Protein AF-A0A2S7KWW2-F1 (afdb_monomer)

pLDDT: mean 80.42, std 16.16, range [40.75, 94.06]

Mean predicted aligned error: 9.49 Å

Secondary structure (DSSP, 8-state):
--HHHHHHHHHHHHHHHHHHHHHHHHHHTT--THHHHHHHHHHHHHHHHHHHHHHHHHHHHT--HHHHHHHHHHHHHHHHHHHHHHHHHHHHHHHHHHHHHHHHTT-S--------

Foldseek 3Di:
DDLVVLLVVLVVLLVVLVVVLVVLVVCLVVDDDPLNVVLVVLSVVLVVLSVQLVVLSVVLVPDDPVCNVVSSVSNVVSSVVNVVSVVVNVVSVVVVVVVVVVVVVPPPDDDDDDDD

Sequence (116 aa):
MKEEEFKVLAKQRIDEVSAKINELKAKEESLQGDAISKYEESLKELELKKAALEAKYIELENASEEKWDEAENAFSSASESFKEGWNKIISLFSIVFVLFFFASCGLFDKENKNNG

Nearest PDB structures (foldseek):
  7o3x-assembly1_D  TM=5.936E-01  e=5.065E+00  Synechocystis sp. PCC 6803 substr. Kazusa
  7o3y-assembly1_E  TM=5.440E-01  e=4.251E+00  Synechocystis sp. PCC 6803 substr. Kazusa
  7o3x-assembly1_E  TM=5.021E-01  e=4.506E+00  Synechocystis sp. PCC 6803 substr. Kazusa
  8qi0-assembly1_D  TM=3.532E-01  e=2.370E+00  Synechocystis sp. PCC 6803

Radius of gyration: 21.57 Å; Cα contacts (8 Å, |Δi|>4): 55; chains: 1; bounding box: 54×31×68 Å

Organism: NCBI:txid53483

Solvent-accessible surface area (backbone atoms only — not comparable to full-atom values): 6575 Å² total; per-residue (Å²): 133,56,72,69,58,48,52,54,50,54,49,51,49,52,52,53,50,50,53,51,52,51,54,49,60,64,50,47,79,76,51,69,68,82,60,37,61,59,45,54,52,45,48,53,53,36,52,54,34,48,55,50,31,54,54,31,44,53,51,39,72,70,40,51,82,93,44,33,67,61,28,50,49,50,29,49,54,33,48,50,56,32,51,53,42,50,50,53,50,54,50,54,52,53,52,54,52,51,53,55,50,54,63,67,61,66,82,71,82,84,89,85,86,81,91,134

Structure (mmCIF, N/CA/C/O backbone):
data_AF-A0A2S7KWW2-F1
#
_entry.id   AF-A0A2S7KWW2-F1
#
loop_
_atom_site.group_PDB
_atom_site.id
_atom_site.type_symbol
_atom_site.label_atom_id
_atom_site.label_alt_id
_atom_site.label_comp_id
_atom_site.label_asym_id
_atom_site.label_entity_id
_atom_site.label_seq_id
_atom_site.pdbx_PDB_ins_code
_atom_site.Cartn_x
_atom_site.Cartn_y
_atom_site.Cartn_z
_atom_site.occupancy
_atom_site.B_iso_or_equiv
_atom_site.auth_seq_id
_atom_site.auth_comp_id
_atom_site.auth_asym_id
_atom_site.auth_atom_id
_atom_site.pdbx_PDB_model_num
ATOM 1 N N . MET A 1 1 ? 6.948 -14.650 -15.014 1.00 69.12 1 MET A N 1
ATOM 2 C CA . MET A 1 1 ? 5.874 -13.792 -15.565 1.00 69.12 1 MET A CA 1
ATOM 3 C C . MET A 1 1 ? 6.509 -12.901 -16.619 1.00 69.12 1 MET A C 1
ATOM 5 O O . MET A 1 1 ? 7.710 -12.691 -16.512 1.00 69.12 1 MET A O 1
ATOM 9 N N . LYS A 1 2 ? 5.792 -12.444 -17.651 1.00 85.44 2 LYS A N 1
ATOM 10 C CA . LYS A 1 2 ? 6.361 -11.449 -18.585 1.00 85.44 2 LYS A CA 1
ATOM 11 C C . LYS A 1 2 ? 6.270 -10.047 -17.977 1.00 85.44 2 LYS A C 1
ATOM 13 O O . LYS A 1 2 ? 5.307 -9.780 -17.266 1.00 85.44 2 LYS A O 1
ATOM 18 N N . GLU A 1 3 ? 7.212 -9.159 -18.292 1.00 85.81 3 GLU A N 1
ATOM 19 C CA . GLU A 1 3 ? 7.262 -7.796 -17.729 1.00 85.81 3 GLU A CA 1
ATOM 20 C C . GLU A 1 3 ? 5.931 -7.045 -17.865 1.00 85.81 3 GLU A C 1
ATOM 22 O O . GLU A 1 3 ? 5.411 -6.487 -16.903 1.00 85.81 3 GLU A O 1
ATOM 27 N N . G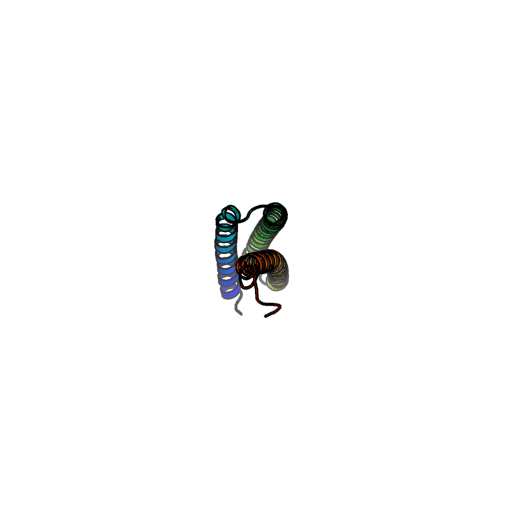LU A 1 4 ? 5.330 -7.104 -19.052 1.00 86.56 4 GLU A N 1
ATOM 28 C CA . GLU A 1 4 ? 4.051 -6.453 -19.347 1.00 86.56 4 GLU A CA 1
ATOM 29 C C . GLU A 1 4 ? 2.881 -7.043 -18.545 1.00 86.56 4 GLU A C 1
ATOM 31 O O . GLU A 1 4 ? 2.010 -6.313 -18.074 1.00 86.56 4 GLU A O 1
ATOM 36 N N . GLU A 1 5 ? 2.874 -8.360 -18.319 1.00 89.25 5 GLU A N 1
ATOM 37 C CA . GLU A 1 5 ? 1.867 -9.006 -17.467 1.00 89.25 5 GLU A CA 1
ATOM 38 C C . GLU A 1 5 ? 2.023 -8.561 -16.010 1.00 89.25 5 GLU A C 1
ATOM 40 O O . GLU A 1 5 ? 1.028 -8.306 -15.328 1.00 89.25 5 GLU A O 1
ATOM 45 N N . PHE A 1 6 ? 3.267 -8.423 -15.544 1.00 89.88 6 PHE A N 1
ATOM 46 C CA . PHE A 1 6 ? 3.553 -7.953 -14.195 1.00 89.88 6 PHE A CA 1
ATOM 47 C C . PHE A 1 6 ? 3.120 -6.499 -14.004 1.00 89.88 6 PHE A C 1
ATOM 49 O O . PHE A 1 6 ? 2.460 -6.203 -13.012 1.00 89.88 6 PHE A O 1
ATOM 56 N N . LYS A 1 7 ? 3.400 -5.603 -14.960 1.00 89.00 7 LYS A N 1
ATOM 57 C CA . LYS A 1 7 ? 2.945 -4.200 -14.914 1.00 89.00 7 LYS A CA 1
ATOM 58 C C . LYS A 1 7 ? 1.418 -4.111 -14.822 1.00 89.00 7 LYS A C 1
ATOM 60 O O . LYS A 1 7 ? 0.889 -3.407 -13.963 1.00 89.00 7 LYS A O 1
ATOM 65 N N . VAL A 1 8 ? 0.691 -4.885 -15.631 1.00 92.69 8 VAL A N 1
ATOM 66 C CA . VAL A 1 8 ? -0.781 -4.933 -15.560 1.00 92.69 8 VAL A CA 1
ATOM 67 C C . VAL A 1 8 ? -1.258 -5.406 -14.184 1.00 92.69 8 VAL A C 1
ATOM 69 O O . VAL A 1 8 ? -2.138 -4.779 -13.593 1.00 92.69 8 VAL A O 1
ATOM 72 N N . LEU A 1 9 ? -0.664 -6.471 -13.644 1.00 90.69 9 LEU A N 1
ATOM 73 C CA . LEU A 1 9 ? -1.022 -6.993 -12.323 1.00 90.69 9 LEU A CA 1
ATOM 74 C C . LEU A 1 9 ? -0.668 -6.022 -11.194 1.00 90.69 9 LEU A C 1
ATOM 76 O O . LEU A 1 9 ? -1.448 -5.860 -10.259 1.00 90.69 9 LEU A O 1
ATOM 80 N N . ALA A 1 10 ? 0.480 -5.358 -11.279 1.00 91.00 10 ALA A N 1
ATOM 81 C CA . ALA A 1 10 ? 0.925 -4.356 -10.324 1.00 91.00 10 ALA A CA 1
ATOM 82 C C . ALA A 1 10 ? -0.043 -3.164 -10.287 1.00 91.00 10 ALA A C 1
ATOM 84 O O . ALA A 1 10 ? -0.466 -2.745 -9.210 1.00 91.00 10 ALA A O 1
ATOM 85 N N . LYS A 1 11 ? -0.498 -2.697 -11.454 1.00 91.62 11 LYS A N 1
ATOM 86 C CA . LYS A 1 11 ? -1.539 -1.671 -11.553 1.00 91.62 11 LYS A CA 1
ATOM 87 C C . LYS A 1 11 ? -2.865 -2.129 -10.950 1.00 91.62 11 LYS A C 1
ATOM 89 O O . LYS A 1 11 ? -3.431 -1.430 -10.116 1.00 91.62 11 LYS A O 1
ATOM 94 N N . GLN A 1 12 ? -3.325 -3.332 -11.301 1.00 93.25 12 GLN A N 1
ATOM 95 C CA . GLN A 1 12 ? -4.546 -3.907 -10.725 1.00 93.25 12 GLN A CA 1
ATOM 96 C C . GLN A 1 12 ? -4.468 -4.004 -9.198 1.00 93.25 12 GLN A C 1
ATOM 98 O O . GLN A 1 12 ? -5.434 -3.691 -8.509 1.00 93.25 12 GLN A O 1
ATOM 103 N N . ARG A 1 13 ? -3.309 -4.386 -8.652 1.00 89.31 13 ARG A N 1
ATOM 104 C CA . ARG A 1 13 ? -3.070 -4.423 -7.202 1.00 89.31 13 ARG A CA 1
ATOM 105 C C . ARG A 1 13 ? -3.219 -3.042 -6.572 1.00 89.31 13 ARG A C 1
ATOM 107 O O . ARG A 1 13 ? -3.854 -2.940 -5.529 1.00 89.31 13 ARG A O 1
ATOM 114 N N . ILE A 1 14 ? -2.664 -1.995 -7.181 1.00 91.50 14 ILE A N 1
ATOM 115 C CA . ILE A 1 14 ? -2.783 -0.610 -6.694 1.00 91.50 14 ILE A CA 1
ATOM 116 C C . ILE A 1 14 ? -4.240 -0.142 -6.712 1.00 91.50 14 ILE A C 1
ATOM 118 O O . ILE A 1 14 ? -4.702 0.471 -5.744 1.00 91.50 14 ILE A O 1
ATOM 122 N N . ASP A 1 15 ? -4.974 -0.460 -7.777 1.00 93.06 15 ASP A N 1
ATOM 123 C CA . ASP A 1 15 ? -6.392 -0.124 -7.908 1.00 93.06 15 ASP A CA 1
ATOM 124 C C . ASP A 1 15 ? -7.229 -0.848 -6.837 1.00 93.06 15 ASP A C 1
ATOM 126 O O . ASP A 1 15 ? -8.011 -0.218 -6.118 1.00 93.06 15 ASP A O 1
ATOM 130 N N . GLU A 1 16 ? -7.008 -2.155 -6.651 1.00 91.06 16 GLU A N 1
ATOM 131 C CA . GLU A 1 16 ? -7.643 -2.957 -5.595 1.00 91.06 16 GLU A CA 1
ATOM 132 C C . GLU A 1 16 ? -7.346 -2.397 -4.201 1.00 91.06 16 GLU A C 1
ATOM 134 O O . GLU A 1 16 ? -8.244 -2.270 -3.367 1.00 91.06 16 GLU A O 1
ATOM 139 N N . VAL A 1 17 ? -6.084 -2.061 -3.941 1.00 89.69 17 VAL A N 1
ATOM 140 C CA . VAL A 1 17 ? -5.624 -1.467 -2.684 1.00 89.69 17 VAL A CA 1
ATOM 141 C C . VAL A 1 17 ? -6.298 -0.119 -2.432 1.00 89.69 17 VAL A C 1
ATOM 143 O O . VAL A 1 17 ? -6.733 0.157 -1.313 1.00 89.69 17 VAL A O 1
ATOM 146 N N . SER A 1 18 ? -6.430 0.708 -3.465 1.00 90.38 18 SER A N 1
ATOM 147 C CA . SER A 1 18 ? -7.090 2.011 -3.379 1.00 90.38 18 SER A CA 1
ATOM 148 C C . SER A 1 18 ? -8.566 1.881 -3.024 1.00 90.38 18 SER A C 1
ATOM 150 O O . SER A 1 18 ? -9.046 2.585 -2.134 1.00 90.38 18 SER A O 1
ATOM 152 N N . ALA A 1 19 ? -9.277 0.956 -3.674 1.00 93.06 19 ALA A N 1
ATOM 153 C CA . ALA A 1 19 ? -10.676 0.673 -3.363 1.00 93.06 19 ALA A CA 1
ATOM 154 C C . ALA A 1 19 ? -10.833 0.2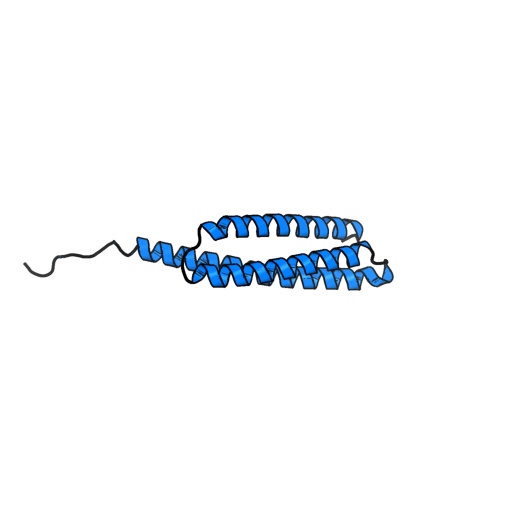09 -1.908 1.00 93.06 19 ALA A C 1
ATOM 156 O O . ALA A 1 19 ? -11.645 0.743 -1.156 1.00 93.06 19 ALA A O 1
ATOM 157 N N . LYS A 1 20 ? -9.968 -0.709 -1.485 1.00 88.19 20 LYS A N 1
ATOM 158 C CA . LYS A 1 20 ? -9.902 -1.240 -0.126 1.00 88.19 20 LYS A CA 1
ATOM 159 C C . LYS A 1 20 ? -9.640 -0.164 0.939 1.00 88.19 20 LYS A C 1
ATOM 161 O O . LYS A 1 20 ? -10.309 -0.154 1.968 1.00 88.19 20 LYS A O 1
ATOM 166 N N . ILE A 1 21 ? -8.724 0.780 0.704 1.00 88.75 21 ILE A N 1
ATOM 167 C CA . ILE A 1 21 ? -8.513 1.928 1.610 1.00 88.75 21 ILE A CA 1
ATOM 168 C C . ILE A 1 21 ? -9.770 2.794 1.710 1.00 88.75 21 ILE A C 1
ATOM 170 O O . ILE A 1 21 ? -10.117 3.247 2.799 1.00 88.75 21 ILE A O 1
ATOM 174 N N . ASN A 1 22 ? -10.469 3.020 0.599 1.00 90.06 22 ASN A N 1
ATOM 175 C CA . ASN A 1 22 ? -11.708 3.794 0.622 1.00 90.06 22 ASN A CA 1
ATOM 176 C C . ASN A 1 22 ? -12.817 3.073 1.403 1.00 90.06 22 ASN A C 1
ATOM 178 O O . ASN A 1 22 ? -13.550 3.717 2.150 1.00 90.06 22 ASN A O 1
ATOM 182 N N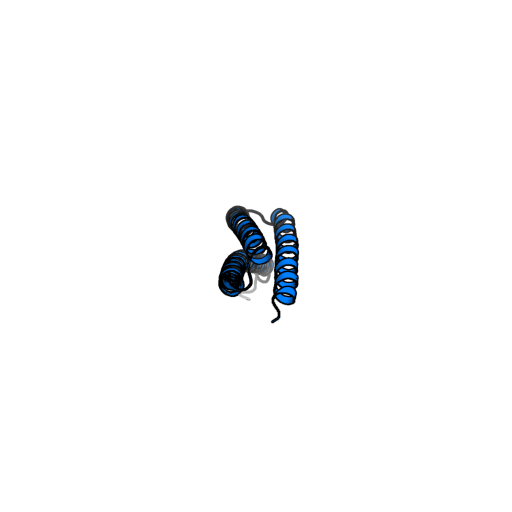 . GLU A 1 23 ? -12.910 1.745 1.301 1.00 87.31 23 GLU A N 1
ATOM 183 C CA . GLU A 1 23 ? -13.819 0.952 2.142 1.00 87.31 23 GLU A CA 1
ATOM 184 C C . GLU A 1 23 ? -13.476 1.073 3.631 1.00 87.31 23 GLU A C 1
ATOM 186 O O . GLU A 1 23 ? -14.376 1.175 4.464 1.00 87.31 23 GLU A O 1
ATOM 191 N N . LEU A 1 24 ? -12.185 1.085 3.976 1.00 85.06 24 LEU A N 1
ATOM 192 C CA . LEU A 1 24 ? -11.737 1.329 5.344 1.00 85.06 24 LEU A CA 1
ATOM 193 C C . LEU A 1 24 ? -12.154 2.726 5.823 1.00 85.06 24 LEU A C 1
ATOM 195 O O . LEU A 1 24 ? -12.754 2.843 6.889 1.00 85.06 24 LEU A O 1
ATOM 199 N N . LYS A 1 25 ? -11.925 3.777 5.038 1.00 84.88 25 LYS A N 1
ATOM 200 C CA . LYS A 1 25 ? -12.395 5.131 5.384 1.00 84.88 25 LYS A CA 1
ATOM 201 C C . LYS A 1 25 ? -13.898 5.173 5.649 1.00 84.88 25 LYS A C 1
ATOM 203 O O . LYS A 1 25 ? -14.334 5.755 6.628 1.00 84.88 25 LYS A O 1
ATOM 208 N N . ALA A 1 26 ? -14.696 4.491 4.829 1.00 85.50 26 ALA A N 1
ATOM 209 C CA . ALA A 1 26 ? -16.140 4.418 5.048 1.00 85.50 26 ALA A CA 1
ATOM 210 C C . ALA A 1 26 ? -16.510 3.643 6.329 1.00 85.50 26 ALA A C 1
ATOM 212 O O . ALA A 1 26 ? -17.484 3.967 7.002 1.00 85.50 26 ALA A O 1
ATOM 213 N N . LYS A 1 27 ? -15.736 2.611 6.689 1.00 77.31 27 LYS A N 1
ATOM 214 C CA . LYS A 1 27 ? -15.935 1.840 7.927 1.00 77.31 27 LYS A CA 1
ATOM 215 C C . LYS A 1 27 ? -15.481 2.586 9.185 1.00 77.31 27 LYS A C 1
ATOM 217 O O . LYS A 1 27 ? -15.944 2.231 10.267 1.00 77.31 27 LYS A O 1
ATOM 222 N N . GLU A 1 28 ? -14.621 3.593 9.061 1.00 76.06 28 GLU A N 1
ATOM 223 C CA . GLU A 1 28 ? -14.182 4.458 10.164 1.00 76.06 28 GLU A CA 1
ATOM 224 C C . GLU A 1 28 ? -15.365 5.054 10.928 1.00 76.06 28 GLU A C 1
ATOM 226 O O . GLU A 1 28 ? -15.391 5.005 12.153 1.00 76.06 28 GLU A O 1
ATOM 231 N N . GLU A 1 29 ? -16.396 5.502 10.204 1.00 68.19 29 GLU A N 1
ATOM 232 C CA . GLU A 1 29 ? -17.607 6.111 10.770 1.00 68.19 29 GLU A CA 1
ATOM 233 C C . GLU A 1 29 ? -18.384 5.162 11.703 1.00 68.19 29 GLU A C 1
ATOM 235 O O . GLU A 1 29 ? -19.180 5.604 12.531 1.00 68.19 29 GLU A O 1
ATOM 240 N N . SER A 1 30 ? -18.153 3.848 11.589 1.00 67.62 30 SER A N 1
ATOM 241 C CA . SER A 1 30 ? -18.769 2.834 12.454 1.00 67.62 30 SER A CA 1
ATOM 242 C C . SER A 1 30 ? -17.973 2.539 13.731 1.00 67.62 30 SER A C 1
ATOM 244 O O . SER A 1 30 ? -18.481 1.852 14.620 1.00 67.62 30 SER A O 1
ATOM 246 N N . LEU A 1 31 ? -16.738 3.041 13.843 1.00 70.62 31 LEU A N 1
ATOM 247 C CA . LEU A 1 31 ? -15.875 2.849 15.007 1.00 70.62 31 LEU A CA 1
ATOM 248 C C . LEU A 1 31 ? -16.087 3.974 16.031 1.00 70.62 31 LEU A C 1
ATOM 250 O O . LEU A 1 31 ? -16.225 5.141 15.683 1.00 70.62 31 LEU A O 1
ATOM 254 N N . GLN A 1 32 ? -16.102 3.626 17.320 1.00 71.06 32 GLN A N 1
ATOM 255 C CA . GLN A 1 32 ? -16.255 4.580 18.425 1.00 71.06 32 GLN A CA 1
ATOM 256 C C . GLN A 1 32 ? -15.240 4.287 19.543 1.00 71.06 32 GLN A C 1
ATOM 258 O O . GLN A 1 32 ? -14.838 3.139 19.744 1.00 71.06 32 GLN A O 1
ATOM 263 N N . GLY A 1 33 ? -14.850 5.323 20.295 1.00 71.31 33 GLY A N 1
ATOM 264 C CA . GLY A 1 33 ? -13.930 5.217 21.440 1.00 71.31 33 GLY A CA 1
ATOM 265 C C . GLY A 1 33 ? -12.455 5.068 21.045 1.00 71.31 33 GLY A C 1
ATOM 266 O O . GLY A 1 33 ? -12.075 5.408 19.933 1.00 71.31 33 GLY A O 1
AT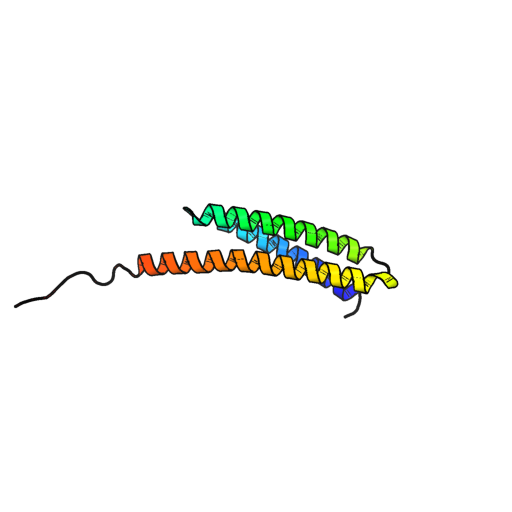OM 267 N N . ASP A 1 34 ? -11.613 4.528 21.935 1.00 68.94 34 ASP A N 1
ATOM 268 C CA . ASP A 1 34 ? -10.147 4.414 21.742 1.00 68.94 34 ASP A CA 1
ATOM 269 C C . ASP A 1 34 ? -9.718 3.601 20.504 1.00 68.94 34 ASP A C 1
ATOM 271 O O . ASP A 1 34 ? -8.565 3.662 20.067 1.00 68.94 34 ASP A O 1
ATOM 275 N N . ALA A 1 35 ? -10.638 2.822 19.931 1.00 73.19 35 ALA A N 1
ATOM 276 C CA . ALA A 1 35 ? -10.408 2.090 18.695 1.00 73.19 35 ALA A CA 1
ATOM 277 C C . ALA A 1 35 ? -10.268 3.020 17.476 1.00 73.19 35 ALA A C 1
ATOM 279 O O . ALA A 1 35 ? -9.541 2.660 16.551 1.00 73.19 35 ALA A O 1
ATOM 280 N N . ILE A 1 36 ? -10.902 4.203 17.484 1.00 81.69 36 ILE A N 1
ATOM 281 C CA . ILE A 1 36 ? -10.864 5.138 16.349 1.00 81.69 36 ILE A CA 1
ATOM 282 C C . ILE A 1 36 ? -9.472 5.745 16.168 1.00 81.69 36 ILE A C 1
ATOM 284 O O . ILE A 1 36 ? -8.943 5.727 15.066 1.00 81.69 36 ILE A O 1
ATOM 288 N N . SER A 1 37 ? -8.802 6.151 17.250 1.00 83.69 37 SER A N 1
ATOM 289 C CA . SER A 1 37 ? -7.484 6.792 17.162 1.00 83.69 37 SER A CA 1
ATOM 290 C C . SER A 1 37 ? -6.424 5.849 16.585 1.00 83.69 37 SER A C 1
ATOM 292 O O . SER A 1 37 ? -5.655 6.232 15.707 1.00 83.69 37 SER A O 1
ATOM 294 N N . LYS A 1 38 ? -6.408 4.583 17.035 1.00 82.38 38 LYS A N 1
ATOM 295 C CA . LYS A 1 38 ? -5.498 3.552 16.495 1.00 82.38 38 LYS A CA 1
ATOM 296 C C . LYS A 1 38 ? -5.816 3.212 15.046 1.00 82.38 38 LYS A C 1
ATOM 298 O O . LYS A 1 38 ? -4.920 2.865 14.274 1.00 82.38 38 LYS A O 1
ATOM 303 N N . TYR A 1 39 ? -7.097 3.268 14.700 1.00 85.12 39 TYR A N 1
ATOM 304 C CA . TYR A 1 39 ? -7.561 3.035 13.351 1.00 85.12 39 TYR A CA 1
ATOM 305 C C . TYR A 1 39 ? -7.125 4.156 12.405 1.00 85.12 39 TYR A C 1
ATOM 307 O O . TYR A 1 39 ? -6.491 3.862 11.398 1.00 85.12 39 TYR A O 1
ATOM 315 N N . GLU A 1 40 ? -7.378 5.415 12.763 1.00 86.94 40 GLU A N 1
ATOM 316 C CA . GLU A 1 40 ? -6.952 6.608 12.024 1.00 86.94 40 GLU A CA 1
ATOM 317 C C . GLU A 1 40 ? -5.435 6.639 11.808 1.00 86.94 40 GLU A C 1
ATOM 319 O O . GLU A 1 40 ? -4.963 6.920 10.705 1.00 86.94 40 GLU A O 1
ATOM 324 N N . GLU A 1 41 ? -4.657 6.332 12.851 1.00 88.56 41 GLU A N 1
ATOM 325 C CA . GLU A 1 41 ? -3.196 6.256 12.770 1.00 88.56 41 GLU A CA 1
ATOM 326 C C . GLU A 1 41 ? -2.757 5.183 11.767 1.00 88.56 41 GLU A C 1
ATOM 328 O O . GLU A 1 41 ? -2.000 5.464 10.835 1.00 88.56 41 GLU A O 1
ATOM 333 N N . SER A 1 42 ? -3.300 3.971 11.900 1.00 88.62 42 SER A N 1
ATOM 334 C CA . SER A 1 42 ? -2.982 2.862 10.997 1.00 88.62 42 SER A CA 1
ATOM 335 C C . SER A 1 42 ? -3.442 3.139 9.560 1.00 88.62 42 SER A C 1
ATOM 337 O O . SER A 1 42 ? -2.766 2.749 8.608 1.00 88.62 42 SER A O 1
ATOM 339 N N . LEU A 1 43 ? -4.573 3.827 9.383 1.00 89.69 43 LEU A N 1
ATOM 340 C CA . LEU A 1 43 ? -5.110 4.216 8.082 1.00 89.69 43 LEU A CA 1
ATOM 341 C C . LEU A 1 43 ? -4.205 5.240 7.393 1.00 89.69 43 LEU A C 1
ATOM 343 O O . LEU A 1 43 ? -3.880 5.057 6.222 1.00 89.69 43 LEU A O 1
ATOM 347 N N . LYS A 1 44 ? -3.717 6.250 8.121 1.00 90.75 44 LYS A N 1
ATOM 348 C CA . LYS A 1 44 ? -2.720 7.204 7.607 1.00 90.75 44 LYS A CA 1
ATOM 349 C C . LYS A 1 44 ? -1.418 6.511 7.213 1.00 90.75 44 LYS A C 1
ATOM 351 O O . LYS A 1 44 ? -0.881 6.787 6.142 1.00 90.75 44 LYS A O 1
ATOM 356 N N . GLU A 1 45 ? -0.918 5.581 8.030 1.00 90.56 45 GLU A N 1
ATOM 357 C CA . GLU A 1 45 ? 0.253 4.773 7.653 1.00 90.56 45 GLU A CA 1
ATOM 358 C C . GLU A 1 45 ? 0.008 3.995 6.354 1.00 90.56 45 GLU A C 1
ATOM 360 O O . GLU A 1 45 ? 0.890 3.893 5.498 1.00 90.56 45 GLU A O 1
ATOM 365 N N . LEU A 1 46 ? -1.194 3.443 6.195 1.00 91.06 46 LEU A N 1
ATOM 366 C CA . LEU A 1 46 ? -1.571 2.675 5.020 1.00 91.06 46 LEU A CA 1
ATOM 367 C C . LEU A 1 46 ? -1.667 3.547 3.761 1.00 91.06 46 LEU A C 1
ATOM 369 O O . LEU A 1 46 ? -1.231 3.117 2.693 1.00 91.06 46 LEU A O 1
ATOM 373 N N . GLU A 1 47 ? -2.172 4.774 3.877 1.00 91.50 47 GLU A N 1
ATOM 374 C CA . GLU A 1 47 ? -2.174 5.757 2.788 1.00 91.50 47 GLU A CA 1
ATOM 375 C C . GLU A 1 47 ? -0.759 6.136 2.352 1.00 91.50 47 GLU A C 1
ATOM 377 O O . GLU A 1 47 ? -0.472 6.170 1.154 1.00 91.50 47 GLU A O 1
ATOM 382 N N . LEU A 1 48 ? 0.149 6.357 3.307 1.00 92.75 48 LEU A N 1
ATOM 383 C CA . LEU A 1 48 ? 1.556 6.633 3.007 1.00 92.75 48 LEU A CA 1
ATOM 384 C C . LEU A 1 48 ? 2.210 5.453 2.279 1.00 92.75 48 LEU A C 1
ATOM 386 O O . LEU A 1 48 ? 2.923 5.643 1.293 1.00 92.75 48 LEU A O 1
ATOM 390 N N . LYS A 1 49 ? 1.926 4.223 2.718 1.00 91.44 49 LYS A N 1
ATOM 391 C CA . LYS A 1 49 ? 2.406 3.002 2.057 1.00 91.44 49 LYS A CA 1
ATOM 392 C C . 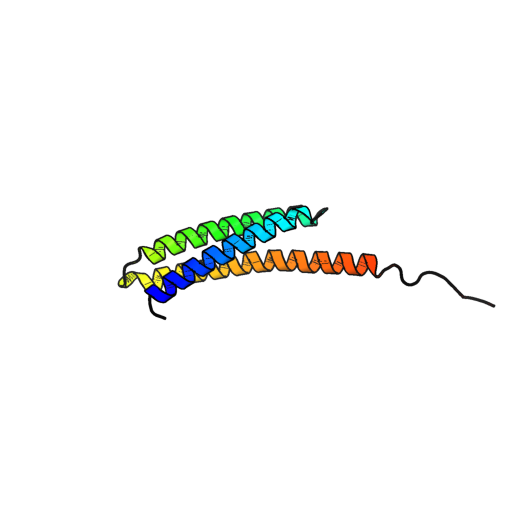LYS A 1 49 ? 1.806 2.816 0.667 1.00 91.44 49 LYS A C 1
ATOM 394 O O . LYS A 1 49 ? 2.515 2.372 -0.230 1.00 91.44 49 LYS A O 1
ATOM 399 N N . LYS A 1 50 ? 0.535 3.178 0.465 1.00 92.00 50 LYS A N 1
ATOM 400 C CA . LYS A 1 50 ? -0.094 3.194 -0.862 1.00 92.00 50 LYS A CA 1
ATOM 401 C C . LYS A 1 50 ? 0.627 4.178 -1.786 1.00 92.00 50 LYS A C 1
ATOM 403 O O . LYS A 1 50 ? 0.987 3.796 -2.892 1.00 92.00 50 LYS A O 1
ATOM 408 N N . ALA A 1 51 ? 0.871 5.406 -1.334 1.00 93.19 51 ALA A N 1
ATOM 409 C CA . ALA A 1 51 ? 1.578 6.404 -2.134 1.00 93.19 51 ALA A CA 1
ATOM 410 C C . ALA A 1 51 ? 3.003 5.939 -2.492 1.00 93.19 51 ALA A C 1
ATOM 412 O O . ALA A 1 51 ? 3.454 6.110 -3.624 1.00 93.19 51 ALA A O 1
ATOM 413 N N . ALA A 1 52 ? 3.698 5.286 -1.554 1.00 91.81 52 ALA A N 1
ATOM 414 C CA . ALA A 1 52 ? 4.995 4.669 -1.824 1.00 91.81 52 ALA A CA 1
ATOM 415 C C . ALA A 1 52 ? 4.895 3.539 -2.865 1.00 91.81 52 ALA A C 1
ATOM 417 O O . ALA A 1 52 ? 5.738 3.452 -3.755 1.00 91.81 52 ALA A O 1
ATOM 418 N N . LEU A 1 53 ? 3.856 2.703 -2.787 1.00 92.94 53 LEU A N 1
ATOM 419 C CA . LEU A 1 53 ? 3.593 1.642 -3.758 1.00 92.94 53 LEU A CA 1
ATOM 420 C C . LEU A 1 53 ? 3.323 2.200 -5.166 1.00 92.94 53 LEU A C 1
ATOM 422 O O . LEU A 1 53 ? 3.883 1.696 -6.137 1.00 92.94 53 LEU A O 1
ATOM 426 N N . GLU A 1 54 ? 2.520 3.261 -5.273 1.00 93.19 54 GLU A N 1
ATOM 427 C CA . GLU A 1 54 ? 2.260 3.984 -6.527 1.00 93.19 54 GLU A CA 1
ATOM 428 C C . GLU A 1 54 ? 3.549 4.569 -7.117 1.00 93.19 54 GLU A C 1
ATOM 430 O O . GLU A 1 54 ? 3.813 4.407 -8.308 1.00 93.19 54 GLU A O 1
ATOM 435 N N . ALA A 1 55 ? 4.399 5.179 -6.287 1.00 94.00 55 ALA A N 1
ATOM 436 C CA . ALA A 1 55 ? 5.694 5.689 -6.727 1.00 94.00 55 ALA A CA 1
ATOM 437 C C . ALA A 1 55 ? 6.601 4.566 -7.263 1.00 94.00 55 ALA A C 1
ATOM 439 O O . ALA A 1 55 ? 7.190 4.710 -8.334 1.00 94.00 55 ALA A O 1
ATOM 440 N N . LYS A 1 56 ? 6.666 3.418 -6.571 1.00 92.81 56 LYS A N 1
ATOM 441 C CA . LYS A 1 56 ? 7.441 2.252 -7.031 1.00 92.81 56 LYS A CA 1
ATOM 442 C C . LYS A 1 56 ? 6.887 1.621 -8.298 1.00 92.81 56 LYS A C 1
ATOM 444 O O . LYS A 1 56 ? 7.661 1.130 -9.111 1.00 92.81 56 LYS A O 1
ATOM 449 N N . TYR A 1 57 ? 5.580 1.683 -8.511 1.00 92.75 57 TYR A N 1
ATOM 450 C CA . TYR A 1 57 ? 4.985 1.263 -9.772 1.00 92.75 57 TYR A CA 1
ATOM 451 C C . TYR A 1 57 ? 5.377 2.170 -10.939 1.00 92.75 57 TYR A C 1
ATOM 453 O O . TYR A 1 57 ? 5.674 1.672 -12.019 1.00 92.75 57 TYR A O 1
ATOM 461 N N . ILE A 1 58 ? 5.436 3.487 -10.730 1.00 92.50 58 ILE A N 1
ATOM 462 C CA . ILE A 1 58 ? 5.911 4.417 -11.763 1.00 92.50 58 ILE A CA 1
ATOM 463 C C . ILE A 1 58 ? 7.385 4.136 -12.089 1.00 92.50 58 ILE A C 1
ATOM 465 O O . ILE A 1 58 ? 7.758 4.121 -13.261 1.00 92.50 58 ILE A O 1
ATOM 469 N N . GLU A 1 59 ? 8.222 3.871 -11.080 1.00 91.50 59 GLU A N 1
ATOM 470 C CA . GLU A 1 59 ? 9.618 3.454 -11.292 1.00 91.50 59 GLU A CA 1
ATOM 471 C C . GLU A 1 59 ? 9.703 2.153 -12.109 1.00 91.50 59 GLU A C 1
ATOM 473 O O . GLU A 1 59 ? 10.472 2.086 -13.062 1.00 91.50 59 GLU A O 1
ATOM 478 N N . LEU A 1 60 ? 8.873 1.158 -11.785 1.00 91.50 60 LEU A N 1
ATOM 479 C CA . LEU A 1 60 ? 8.760 -0.117 -12.500 1.00 91.50 60 LEU A CA 1
ATOM 480 C C . LEU A 1 60 ? 8.280 0.042 -13.950 1.00 91.50 60 LEU A C 1
ATOM 482 O O . LEU A 1 60 ? 8.793 -0.621 -14.848 1.00 91.50 60 LEU A O 1
ATOM 486 N N . GLU A 1 61 ? 7.298 0.907 -14.197 1.00 90.62 61 GLU A N 1
ATOM 487 C CA . GLU A 1 61 ? 6.755 1.165 -15.535 1.00 90.62 61 GLU A CA 1
ATOM 488 C C . GLU A 1 61 ? 7.797 1.822 -16.451 1.00 90.62 61 GLU A C 1
ATOM 490 O O . GLU A 1 61 ? 7.861 1.503 -17.63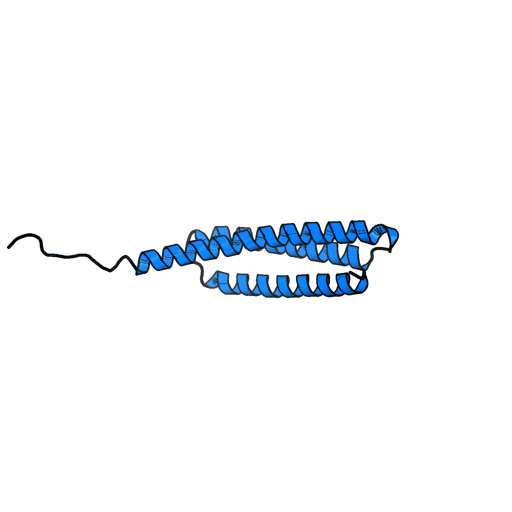9 1.00 90.62 61 GLU A O 1
ATOM 495 N N . ASN A 1 62 ? 8.638 2.692 -15.884 1.00 90.81 62 ASN A N 1
ATOM 496 C CA . ASN A 1 62 ? 9.696 3.413 -16.595 1.00 90.81 62 ASN A CA 1
ATOM 497 C C . ASN A 1 62 ? 11.063 2.703 -16.553 1.00 90.81 62 ASN A C 1
ATOM 499 O O . ASN A 1 62 ? 12.036 3.224 -17.107 1.00 90.81 62 ASN A O 1
ATOM 503 N N . ALA A 1 63 ? 11.168 1.547 -15.893 1.00 91.38 63 ALA A N 1
ATOM 504 C CA . ALA A 1 63 ? 12.408 0.791 -15.814 1.00 91.38 63 ALA A CA 1
ATOM 505 C C . ALA A 1 63 ? 12.775 0.201 -17.184 1.00 91.38 63 ALA A C 1
ATOM 507 O O . ALA A 1 63 ? 11.933 -0.325 -17.909 1.00 91.38 63 ALA A O 1
ATOM 508 N N . SER A 1 64 ? 14.060 0.272 -17.531 1.00 90.38 64 SER A N 1
ATOM 509 C CA . SER A 1 64 ? 14.631 -0.484 -18.649 1.00 90.38 64 SER A CA 1
ATOM 510 C C . SER A 1 64 ? 14.752 -1.965 -18.291 1.00 90.38 64 SER A C 1
ATOM 512 O O . SER A 1 64 ? 14.924 -2.268 -17.114 1.00 90.38 64 SER A O 1
ATOM 514 N N . GLU A 1 65 ? 14.817 -2.854 -19.288 1.00 86.19 65 GLU A N 1
ATOM 515 C CA . GLU A 1 65 ? 15.006 -4.309 -19.095 1.00 86.19 65 GLU A CA 1
ATOM 516 C C . GLU A 1 65 ? 16.150 -4.636 -18.110 1.00 86.19 65 GLU A C 1
ATOM 518 O O . GLU A 1 65 ? 15.982 -5.435 -17.199 1.00 86.19 65 GLU A O 1
ATOM 523 N N . GLU A 1 66 ? 17.291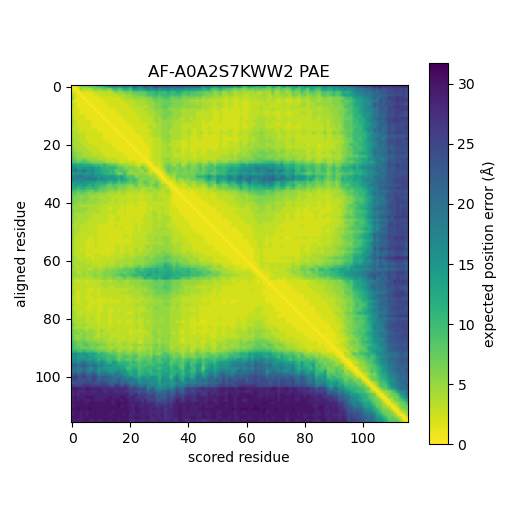 -3.936 -18.194 1.00 89.19 66 GLU A N 1
ATOM 524 C CA . GLU A 1 66 ? 18.443 -4.153 -17.294 1.00 89.19 66 GLU A CA 1
ATOM 525 C C . GLU A 1 66 ? 18.160 -3.827 -15.812 1.00 89.19 66 GLU A C 1
ATOM 527 O O . GLU A 1 66 ? 18.796 -4.373 -14.915 1.00 89.19 66 GLU A O 1
ATOM 532 N N . LYS A 1 67 ? 17.207 -2.928 -15.543 1.00 92.06 67 LYS A N 1
ATOM 533 C CA . LYS A 1 67 ? 16.823 -2.489 -14.189 1.00 92.06 67 LYS A CA 1
ATOM 534 C C . LYS A 1 67 ? 15.467 -3.033 -13.759 1.00 92.06 67 LYS A C 1
ATOM 536 O O . LYS A 1 67 ? 14.978 -2.678 -12.686 1.00 92.06 67 LYS A O 1
ATOM 541 N N . TRP A 1 68 ? 14.851 -3.856 -14.599 1.00 90.44 68 TRP A N 1
ATOM 542 C CA . TRP A 1 68 ? 13.497 -4.320 -14.385 1.00 90.44 68 TRP A CA 1
ATOM 543 C C . TRP A 1 68 ? 13.410 -5.212 -13.144 1.00 90.44 68 TRP A C 1
ATOM 545 O O . TRP A 1 68 ? 12.565 -4.951 -12.295 1.00 90.44 68 TRP A O 1
ATOM 555 N N . ASP A 1 69 ? 14.348 -6.149 -12.959 1.00 90.94 69 ASP A N 1
ATOM 556 C CA . ASP A 1 69 ? 14.416 -7.003 -11.760 1.00 90.94 69 ASP A CA 1
ATOM 557 C C . ASP A 1 69 ? 14.545 -6.187 -10.457 1.00 90.94 69 ASP A C 1
ATOM 559 O O . ASP A 1 69 ? 13.913 -6.489 -9.443 1.00 90.94 69 ASP A O 1
ATOM 563 N N . GLU A 1 70 ? 15.349 -5.117 -10.465 1.00 92.62 70 GLU A N 1
ATOM 564 C CA . GLU A 1 70 ? 15.512 -4.243 -9.295 1.00 92.62 70 GLU A CA 1
ATOM 565 C C . GLU A 1 70 ? 14.210 -3.493 -8.983 1.00 92.62 70 GLU A C 1
ATOM 567 O O . GLU A 1 70 ? 13.780 -3.431 -7.825 1.00 92.62 70 GLU A O 1
ATOM 572 N N . ALA A 1 71 ? 13.554 -2.963 -10.016 1.00 92.56 71 ALA A N 1
ATOM 573 C CA . ALA A 1 71 ? 12.291 -2.254 -9.873 1.00 92.56 71 ALA A CA 1
ATOM 574 C C . ALA A 1 71 ? 11.139 -3.194 -9.466 1.00 92.56 71 ALA A C 1
ATOM 576 O O . ALA A 1 71 ? 10.314 -2.822 -8.628 1.00 92.56 71 ALA A O 1
ATOM 577 N N . GLU A 1 72 ? 11.106 -4.425 -9.990 1.00 92.75 72 GLU A N 1
ATOM 578 C CA . GLU A 1 72 ? 10.150 -5.475 -9.611 1.00 92.75 72 GLU A CA 1
ATOM 579 C C . GLU A 1 72 ? 10.295 -5.816 -8.128 1.00 92.75 72 GLU A C 1
ATOM 581 O O . GLU A 1 72 ? 9.305 -5.859 -7.387 1.00 92.75 72 GLU A O 1
ATOM 586 N N . ASN A 1 73 ? 11.532 -6.001 -7.667 1.00 93.38 73 ASN A N 1
ATOM 587 C CA . ASN A 1 73 ? 11.814 -6.307 -6.273 1.00 93.38 73 ASN A CA 1
ATOM 588 C C . ASN A 1 73 ? 11.443 -5.135 -5.345 1.00 93.38 73 ASN A C 1
ATOM 590 O O . ASN A 1 73 ? 10.851 -5.340 -4.280 1.00 93.38 73 ASN A O 1
ATOM 594 N N . ALA A 1 74 ? 11.718 -3.894 -5.762 1.00 93.88 74 ALA A N 1
ATOM 595 C CA . ALA A 1 74 ? 11.327 -2.696 -5.020 1.00 93.88 74 ALA A CA 1
ATOM 596 C C . ALA A 1 74 ? 9.798 -2.559 -4.909 1.00 93.88 74 ALA A C 1
ATOM 598 O O . ALA A 1 74 ? 9.276 -2.282 -3.824 1.00 93.88 74 ALA A O 1
ATOM 599 N N . PHE A 1 75 ? 9.069 -2.800 -6.003 1.00 93.31 75 PHE A N 1
ATOM 600 C CA . PHE A 1 75 ? 7.606 -2.819 -6.008 1.00 93.31 75 PHE A CA 1
ATOM 601 C C . PHE A 1 75 ? 7.044 -3.944 -5.129 1.00 93.31 75 PHE A C 1
ATOM 603 O O . PHE A 1 75 ? 6.102 -3.725 -4.362 1.00 93.31 75 PHE A O 1
ATOM 610 N N . SER A 1 76 ? 7.636 -5.136 -5.202 1.00 92.56 76 SER A N 1
ATOM 611 C CA . SER A 1 76 ? 7.231 -6.292 -4.396 1.00 92.56 76 SER A CA 1
ATOM 612 C C . SER A 1 76 ? 7.421 -6.021 -2.903 1.00 92.56 76 SER A C 1
ATOM 614 O O . SER A 1 76 ? 6.482 -6.190 -2.126 1.00 92.56 76 SER A O 1
ATOM 616 N N . SER A 1 77 ? 8.570 -5.466 -2.515 1.00 94.06 77 SER A N 1
ATOM 617 C CA . SER A 1 77 ? 8.859 -5.066 -1.131 1.00 94.06 77 SER A CA 1
ATOM 618 C C . SER A 1 77 ? 7.881 -3.999 -0.616 1.00 94.06 77 SER A C 1
ATOM 620 O O . SER A 1 77 ? 7.401 -4.062 0.523 1.00 94.06 77 SER A O 1
ATOM 622 N N . ALA A 1 78 ? 7.536 -3.021 -1.462 1.00 92.62 78 ALA A N 1
ATOM 623 C CA . ALA A 1 78 ? 6.526 -2.014 -1.139 1.00 92.62 78 ALA A CA 1
ATOM 624 C C . ALA A 1 78 ? 5.126 -2.641 -0.987 1.00 92.62 78 ALA A C 1
ATOM 626 O O . ALA A 1 78 ? 4.396 -2.299 -0.052 1.00 92.62 78 ALA A O 1
ATOM 627 N N . SER A 1 79 ? 4.769 -3.601 -1.848 1.00 91.69 79 SER A N 1
ATOM 628 C CA . SER A 1 79 ? 3.504 -4.346 -1.774 1.00 91.69 79 SER A CA 1
ATOM 629 C C . SER A 1 79 ? 3.400 -5.178 -0.498 1.00 91.69 79 SER A C 1
ATOM 631 O O . SER A 1 79 ? 2.338 -5.223 0.127 1.00 91.69 79 SER A O 1
ATOM 633 N N . GLU A 1 80 ? 4.485 -5.827 -0.076 1.00 92.81 80 GLU A N 1
ATOM 634 C CA . GLU A 1 80 ? 4.529 -6.571 1.186 1.00 92.81 80 GLU A CA 1
ATOM 635 C C . GLU A 1 80 ? 4.367 -5.636 2.384 1.00 92.81 80 GLU A C 1
ATOM 637 O O . GLU A 1 80 ? 3.500 -5.862 3.230 1.00 92.81 80 GLU A O 1
ATOM 642 N N . SER A 1 81 ? 5.098 -4.520 2.397 1.00 89.44 81 SER A N 1
ATOM 643 C CA . SER A 1 81 ? 4.978 -3.494 3.441 1.00 89.44 81 SER A CA 1
ATOM 644 C C . SER A 1 81 ? 3.556 -2.934 3.541 1.00 89.44 81 SER A C 1
ATOM 646 O O . SER A 1 81 ? 3.046 -2.694 4.646 1.00 89.44 81 SER A O 1
ATOM 648 N N . PHE A 1 82 ? 2.900 -2.735 2.393 1.00 91.12 82 PHE A N 1
ATOM 649 C CA . PHE A 1 82 ? 1.493 -2.362 2.310 1.00 91.12 82 PHE A CA 1
ATOM 650 C C . PHE A 1 82 ? 0.598 -3.431 2.945 1.00 91.12 82 PHE A C 1
ATOM 652 O O . PHE A 1 82 ? -0.198 -3.126 3.835 1.00 91.12 82 PHE A O 1
ATOM 659 N N . LYS A 1 83 ? 0.759 -4.692 2.531 1.00 90.44 83 LYS A N 1
ATOM 660 C CA . LYS A 1 83 ? -0.018 -5.835 3.030 1.00 90.44 83 LYS A CA 1
ATOM 661 C C . LYS A 1 83 ? 0.118 -6.004 4.542 1.00 90.44 83 LYS A C 1
ATOM 663 O O . LYS A 1 83 ? -0.867 -6.299 5.215 1.00 90.44 83 LYS A O 1
ATOM 668 N N . GLU A 1 84 ? 1.304 -5.783 5.093 1.00 90.44 84 GLU A N 1
ATOM 669 C CA . GLU A 1 84 ? 1.515 -5.786 6.540 1.00 90.44 84 GLU A CA 1
ATOM 670 C C . GLU A 1 84 ? 0.735 -4.670 7.240 1.00 90.44 84 GLU A C 1
ATOM 672 O O . GLU A 1 84 ? 0.072 -4.927 8.244 1.00 90.44 84 GLU A O 1
ATOM 677 N N . GLY A 1 85 ? 0.769 -3.442 6.706 1.00 87.19 85 GLY A N 1
ATOM 678 C CA . GLY A 1 85 ? -0.033 -2.329 7.231 1.00 87.19 85 GLY A CA 1
ATOM 679 C C . GLY A 1 85 ? -1.530 -2.633 7.177 1.00 87.19 85 GLY A C 1
ATOM 680 O O . GLY A 1 85 ? -2.247 -2.456 8.158 1.00 87.19 85 GLY A O 1
ATOM 681 N N . TRP A 1 86 ? -1.981 -3.189 6.056 1.00 88.94 86 TRP A N 1
ATOM 682 C CA . TRP A 1 86 ? -3.364 -3.599 5.842 1.00 88.94 86 TRP A CA 1
ATOM 683 C C . TRP A 1 86 ? -3.815 -4.655 6.861 1.00 88.94 86 TRP A C 1
ATOM 685 O O . TRP A 1 86 ? -4.871 -4.528 7.485 1.00 88.94 86 TRP A O 1
ATOM 695 N N . ASN A 1 87 ? -2.991 -5.681 7.085 1.00 88.50 87 ASN A N 1
ATOM 696 C CA . ASN A 1 87 ? -3.274 -6.738 8.053 1.00 88.50 87 ASN A CA 1
ATOM 697 C C . ASN A 1 87 ? -3.366 -6.206 9.488 1.00 88.50 87 ASN A C 1
ATOM 699 O O . ASN A 1 87 ? -4.194 -6.697 10.256 1.00 88.50 87 ASN A O 1
ATOM 703 N N . LYS A 1 88 ? -2.568 -5.192 9.853 1.00 86.00 88 LYS A N 1
ATOM 704 C CA . LYS A 1 88 ? -2.697 -4.525 11.159 1.00 86.00 88 LYS A CA 1
ATOM 705 C C . LYS A 1 88 ? -4.085 -3.903 11.323 1.00 86.00 88 LYS A C 1
ATOM 707 O O . LYS A 1 88 ? -4.723 -4.139 12.346 1.00 86.00 88 LYS A O 1
ATOM 712 N N . ILE A 1 89 ? -4.590 -3.202 10.306 1.00 85.38 89 ILE A N 1
ATOM 713 C CA . ILE A 1 89 ? -5.923 -2.579 10.358 1.00 85.38 89 ILE A CA 1
ATOM 714 C C . ILE A 1 89 ? -7.037 -3.624 10.471 1.00 85.38 89 ILE A C 1
ATOM 716 O O . ILE A 1 89 ? -7.912 -3.506 11.329 1.00 85.38 89 ILE A O 1
ATOM 720 N N . ILE A 1 90 ? -7.007 -4.673 9.645 1.00 83.50 90 ILE A N 1
ATOM 721 C CA . ILE A 1 90 ? -8.024 -5.738 9.712 1.00 83.50 90 ILE A CA 1
ATOM 722 C C . ILE A 1 90 ? -7.993 -6.457 11.066 1.00 83.50 90 ILE A C 1
ATOM 724 O O . ILE A 1 90 ? -9.045 -6.825 11.598 1.00 83.50 90 ILE A O 1
ATOM 728 N N . SER A 1 91 ? -6.803 -6.647 11.639 1.00 83.44 91 SER A N 1
ATOM 729 C CA . SER A 1 91 ? -6.651 -7.235 12.970 1.00 83.44 91 SER A CA 1
ATOM 730 C C . SER A 1 91 ? -7.329 -6.377 14.043 1.00 83.44 91 SER A C 1
ATOM 732 O O . SER A 1 91 ? -8.087 -6.908 14.854 1.00 83.44 91 SER A O 1
ATOM 734 N N . LEU A 1 92 ? -7.167 -5.046 13.994 1.00 78.00 92 LEU A N 1
ATOM 735 C CA . LEU A 1 92 ? -7.879 -4.124 14.890 1.00 78.00 92 LEU A CA 1
ATOM 736 C C . LEU A 1 92 ? -9.402 -4.276 14.757 1.00 78.00 92 LEU A C 1
ATOM 738 O O . LEU A 1 92 ? -10.095 -4.393 15.768 1.00 78.00 92 LEU A O 1
ATOM 742 N N . PHE A 1 93 ? -9.917 -4.365 13.528 1.00 72.88 93 PHE A N 1
ATOM 743 C CA . PHE A 1 93 ? -11.347 -4.578 13.272 1.00 72.88 93 PHE A CA 1
ATOM 744 C C . PHE A 1 93 ? -11.864 -5.909 13.831 1.00 72.88 93 PHE A C 1
ATOM 746 O O . PHE A 1 93 ? -12.941 -5.954 14.428 1.00 72.88 93 PHE A O 1
ATOM 753 N N . SER A 1 94 ? -11.093 -6.989 13.680 1.00 72.94 94 SER A N 1
ATOM 754 C CA . SER A 1 94 ? -11.462 -8.307 14.211 1.00 72.94 94 SER A CA 1
ATOM 755 C C . SER A 1 94 ? -11.549 -8.296 15.738 1.00 72.94 94 SER A C 1
ATOM 757 O O . SER A 1 94 ? -12.489 -8.847 16.304 1.00 72.94 94 SER A O 1
ATOM 759 N N . ILE A 1 95 ? -10.613 -7.624 16.412 1.00 69.12 95 ILE A N 1
ATOM 760 C CA . ILE A 1 95 ? -10.606 -7.505 17.877 1.00 69.12 95 ILE A CA 1
ATOM 761 C C . ILE A 1 95 ? -11.816 -6.702 18.372 1.00 69.12 95 ILE A C 1
ATOM 763 O O . ILE A 1 95 ? -12.486 -7.126 19.314 1.00 69.12 95 ILE A O 1
ATOM 767 N N . VAL A 1 96 ? -12.133 -5.576 17.726 1.00 65.44 96 VAL A N 1
ATOM 768 C CA . VAL A 1 96 ? -13.293 -4.741 18.089 1.00 65.44 96 VAL A CA 1
ATOM 769 C C . VAL A 1 96 ? -14.605 -5.512 17.919 1.00 65.44 96 VAL A C 1
ATOM 771 O O . VAL A 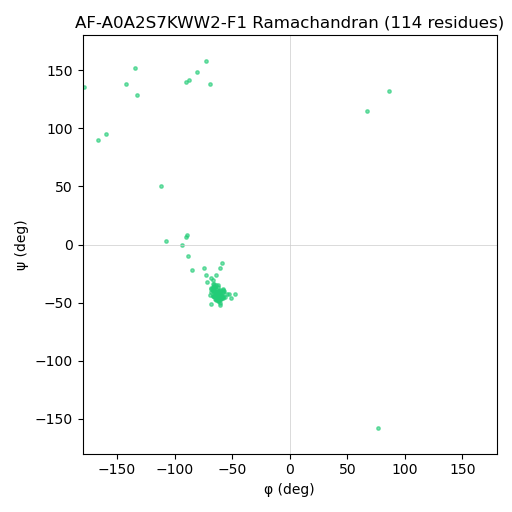1 96 ? -15.462 -5.461 18.801 1.00 65.44 96 VAL A O 1
ATOM 774 N N . PHE A 1 97 ? -14.743 -6.284 16.837 1.00 61.62 97 PHE A N 1
ATOM 775 C CA . PHE A 1 97 ? -15.942 -7.087 16.579 1.00 61.62 97 PHE A CA 1
ATOM 776 C C . PHE A 1 97 ? -16.137 -8.197 17.624 1.00 61.62 97 PHE A C 1
ATOM 778 O O . PHE A 1 97 ? -17.253 -8.428 18.088 1.00 61.62 97 PHE A O 1
ATOM 785 N N . VAL A 1 98 ? -15.046 -8.841 18.053 1.00 60.25 98 VAL A N 1
ATOM 786 C CA . VAL A 1 98 ? -15.068 -9.853 19.119 1.00 60.25 98 VAL A CA 1
ATOM 787 C C . VAL A 1 98 ? -15.486 -9.237 20.460 1.00 60.25 98 VAL A C 1
ATOM 789 O O . VAL A 1 98 ? -16.347 -9.793 21.141 1.00 60.25 98 VAL A O 1
ATOM 792 N N . LEU A 1 99 ? -14.946 -8.072 20.831 1.00 57.56 99 LEU A N 1
ATOM 793 C CA . LEU A 1 99 ? -15.313 -7.398 22.085 1.00 57.56 99 LEU A CA 1
ATOM 794 C C . LEU A 1 99 ? -16.786 -6.955 22.106 1.00 57.56 99 LEU A C 1
ATOM 796 O O . LEU A 1 99 ? -17.451 -7.102 23.132 1.00 57.56 99 LEU A O 1
ATOM 800 N N . PHE A 1 100 ? -17.323 -6.487 20.975 1.00 53.41 100 PHE A N 1
ATOM 801 C CA . PHE A 1 100 ? -18.743 -6.134 20.856 1.00 53.41 100 PHE A CA 1
ATOM 802 C C . PHE A 1 100 ? -19.670 -7.359 20.964 1.00 53.41 100 PHE A C 1
ATOM 804 O O . PHE A 1 100 ? -20.731 -7.280 21.590 1.00 53.41 100 PHE A O 1
ATOM 811 N N . PHE A 1 101 ? -19.256 -8.509 20.418 1.00 50.00 101 PHE A N 1
ATOM 812 C CA . PHE A 1 101 ? -20.008 -9.763 20.527 1.00 50.00 101 PHE A CA 1
ATOM 813 C C . PHE A 1 101 ? -20.021 -10.322 21.956 1.00 50.00 101 PHE A C 1
ATOM 815 O O . PHE A 1 101 ? -21.075 -10.738 22.432 1.00 50.00 101 PHE A O 1
ATOM 822 N N . PHE A 1 102 ? -18.902 -10.275 22.687 1.00 47.66 102 PHE A N 1
ATOM 823 C CA . PHE A 1 102 ? -18.868 -10.732 24.083 1.00 47.66 102 PHE A CA 1
ATOM 824 C C . PHE A 1 102 ? -19.582 -9.782 25.057 1.00 47.66 102 PHE A C 1
ATOM 826 O O . PHE A 1 102 ? -20.118 -10.249 26.060 1.00 47.66 102 PHE A O 1
ATOM 833 N N . ALA A 1 103 ? -19.680 -8.483 24.751 1.00 49.72 103 ALA A N 1
ATOM 834 C CA . ALA A 1 103 ? -20.501 -7.554 25.532 1.00 49.72 103 ALA A CA 1
ATOM 835 C C . ALA A 1 103 ? -22.014 -7.781 25.329 1.00 49.72 103 ALA A C 1
ATOM 837 O O . ALA A 1 103 ? -22.782 -7.632 26.277 1.00 49.72 103 ALA A O 1
ATOM 838 N N . SER A 1 104 ? -22.449 -8.208 24.134 1.00 47.25 104 SER A N 1
ATOM 839 C CA . SER A 1 104 ? -23.856 -8.580 23.884 1.00 47.25 104 SER A CA 1
ATOM 840 C C . SER A 1 104 ? -24.199 -10.027 24.273 1.00 47.25 104 SER A C 1
ATOM 842 O O . SER A 1 104 ? -25.356 -10.313 24.566 1.00 47.25 104 SER A O 1
ATOM 844 N N . CYS A 1 105 ? -23.217 -10.931 24.365 1.00 43.53 105 CYS A N 1
ATOM 845 C CA . CYS A 1 105 ? -23.394 -12.281 24.926 1.00 43.53 105 CYS A CA 1
ATOM 846 C C . CYS A 1 105 ? -23.151 -12.369 26.448 1.00 43.53 105 CYS A C 1
ATOM 848 O O . CYS A 1 105 ? -23.167 -13.464 27.001 1.00 43.53 105 CYS A O 1
ATOM 850 N N . GLY A 1 106 ? -22.973 -11.238 27.139 1.00 46.97 106 GLY A N 1
ATOM 851 C CA . GLY A 1 106 ? -22.891 -11.159 28.604 1.00 46.97 106 GLY A CA 1
ATOM 852 C C . GLY A 1 106 ? -24.231 -10.951 29.327 1.00 46.97 106 GLY A C 1
ATOM 853 O O . GLY A 1 106 ? -24.227 -10.756 30.540 1.00 46.97 106 GLY A O 1
ATOM 854 N N . LEU A 1 107 ? -25.369 -10.981 28.619 1.00 44.12 107 LEU A N 1
ATOM 855 C CA . LEU A 1 107 ? -26.720 -10.925 29.203 1.00 44.12 107 LEU A CA 1
ATOM 856 C C . LEU A 1 107 ? -27.467 -12.265 29.033 1.00 44.12 107 LEU A C 1
ATOM 858 O O . LEU A 1 107 ? -28.585 -12.315 28.535 1.00 44.12 107 LEU A O 1
ATOM 862 N N . PHE A 1 108 ? -26.817 -13.363 29.412 1.00 44.91 108 PHE A N 1
ATOM 863 C CA . PHE A 1 108 ? -27.402 -14.694 29.638 1.00 44.91 108 PHE A CA 1
ATOM 864 C C . PHE A 1 108 ? -26.382 -15.421 30.533 1.00 44.91 108 PHE A C 1
ATOM 866 O O . PHE A 1 108 ? -25.320 -15.797 30.060 1.00 44.91 108 PHE A O 1
ATOM 873 N N . ASP A 1 109 ? -26.446 -15.474 31.857 1.00 47.25 109 ASP A N 1
ATOM 874 C CA . ASP A 1 109 ? -27.536 -15.516 32.817 1.00 47.25 109 ASP A CA 1
ATOM 875 C C . ASP A 1 109 ? -27.155 -14.675 34.048 1.00 47.25 109 ASP A C 1
ATOM 877 O O . ASP A 1 109 ? -26.047 -14.793 34.583 1.00 47.25 109 ASP A O 1
ATOM 881 N N . LYS A 1 110 ? -28.097 -13.898 34.586 1.00 46.81 110 LYS A N 1
ATOM 882 C CA . LYS A 1 110 ? -28.088 -13.576 36.015 1.00 46.81 110 LYS A CA 1
ATOM 883 C C . LYS A 1 110 ? -29.491 -13.802 36.566 1.00 46.81 110 LYS A C 1
ATOM 885 O O . LYS A 1 110 ? -30.444 -13.235 36.050 1.00 46.81 110 LYS A O 1
ATOM 890 N N . GLU A 1 111 ? -29.517 -14.570 37.658 1.00 44.66 111 GLU A N 1
ATOM 891 C CA . GLU A 1 111 ? -30.625 -14.864 38.580 1.00 44.66 111 GLU A CA 1
ATOM 892 C C . GLU A 1 111 ? -31.545 -16.031 38.196 1.00 44.66 111 GLU A C 1
ATOM 894 O O . GLU A 1 111 ? -32.069 -16.097 37.100 1.00 44.66 111 GLU A O 1
ATOM 899 N N . ASN A 1 112 ? -31.888 -16.977 39.068 1.00 45.34 112 ASN A N 1
ATOM 900 C CA . ASN A 1 112 ? -31.561 -17.254 40.467 1.00 45.34 112 ASN A CA 1
ATOM 901 C C . ASN A 1 112 ? -32.307 -18.559 40.804 1.00 45.34 112 ASN A C 1
ATOM 903 O O . ASN A 1 112 ? -33.493 -18.665 40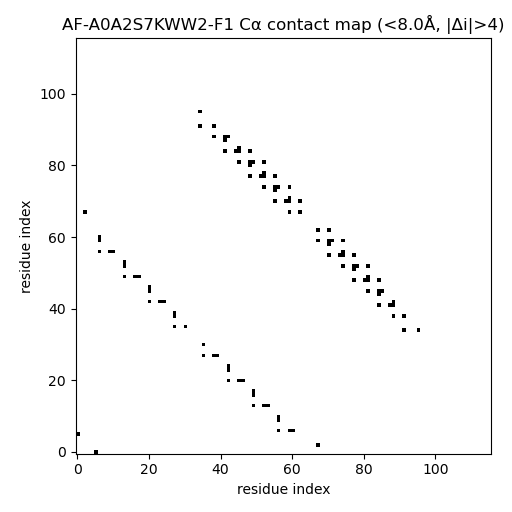.489 1.00 45.34 112 ASN A O 1
ATOM 907 N N . LYS A 1 113 ? -31.659 -19.508 41.484 1.00 45.34 113 LYS A N 1
ATOM 908 C CA . LYS A 1 113 ? -32.287 -20.226 42.606 1.00 45.34 113 LYS A CA 1
ATOM 909 C C . LYS A 1 113 ? -31.232 -20.990 43.392 1.00 45.34 113 LYS A C 1
ATOM 911 O O . LYS A 1 113 ? -30.934 -22.149 43.125 1.00 45.34 113 LYS A O 1
ATOM 916 N N . ASN A 1 114 ? -30.681 -20.294 44.380 1.00 51.31 114 ASN A N 1
ATOM 917 C CA . ASN A 1 114 ? -30.250 -20.937 45.609 1.00 51.31 114 ASN A CA 1
ATOM 918 C C . ASN A 1 114 ? -31.441 -20.980 46.585 1.00 51.31 114 ASN A C 1
ATOM 920 O O . ASN A 1 114 ? -32.174 -19.998 46.695 1.00 51.31 114 ASN A O 1
ATOM 924 N N . ASN A 1 115 ? -31.546 -22.095 47.307 1.00 44.03 115 ASN A N 1
ATOM 925 C CA . ASN A 1 115 ? -32.346 -22.371 48.504 1.00 44.03 115 ASN A CA 1
ATOM 926 C C . ASN A 1 115 ? -33.886 -22.401 48.424 1.00 44.03 115 ASN A C 1
ATOM 928 O O . ASN A 1 115 ? -34.562 -21.383 48.278 1.00 44.03 115 ASN A O 1
ATOM 932 N N . GLY A 1 116 ? -34.399 -23.610 48.678 1.00 40.75 116 GLY A N 1
ATOM 933 C CA . GLY A 1 116 ? -35.775 -23.983 48.995 1.00 40.75 116 GLY A CA 1
ATOM 934 C C . GLY A 1 116 ? -35.869 -25.495 49.104 1.00 40.75 116 GLY A C 1
ATOM 935 O O . GLY A 1 116 ? -35.986 -26.119 48.029 1.00 40.75 116 GLY A O 1
#